Protein AF-A0A822ZBT3-F1 (afdb_monomer)

Structure (mmCIF, N/CA/C/O backbone):
data_AF-A0A822ZBT3-F1
#
_entry.id   AF-A0A822ZBT3-F1
#
loop_
_atom_site.group_PDB
_atom_site.id
_atom_site.type_symbol
_atom_site.label_atom_id
_atom_site.label_alt_id
_atom_site.label_comp_id
_atom_site.label_asym_id
_atom_site.label_entity_id
_atom_site.label_seq_id
_atom_site.pdbx_PDB_ins_code
_atom_site.Cartn_x
_atom_site.Cartn_y
_atom_site.Cartn_z
_atom_site.occupancy
_atom_site.B_iso_or_equiv
_atom_site.auth_seq_id
_atom_site.auth_comp_id
_atom_site.auth_asym_id
_atom_site.auth_atom_id
_atom_site.pdbx_PDB_model_num
ATOM 1 N N . MET A 1 1 ? -10.614 13.815 17.773 1.00 83.06 1 MET A N 1
ATOM 2 C CA . MET A 1 1 ? -10.999 13.057 18.985 1.00 83.06 1 MET A CA 1
ATOM 3 C C . MET A 1 1 ? -12.502 13.147 19.162 1.00 83.06 1 MET A C 1
ATOM 5 O O . MET A 1 1 ? -13.055 14.191 18.839 1.00 83.06 1 MET A O 1
ATOM 9 N N . LEU A 1 2 ? -13.140 12.077 19.638 1.00 90.19 2 LEU A N 1
ATOM 10 C CA . LEU A 1 2 ? -14.577 12.054 19.927 1.00 90.19 2 LEU A CA 1
ATOM 11 C C . LEU A 1 2 ? -14.836 12.472 21.377 1.00 90.19 2 LEU A C 1
ATOM 13 O O . LEU A 1 2 ? -14.053 12.132 22.264 1.00 90.19 2 LEU A O 1
ATOM 17 N N . THR A 1 3 ? -15.938 13.180 21.624 1.00 94.38 3 THR A N 1
ATOM 18 C CA . THR A 1 3 ? -16.430 13.416 22.990 1.00 94.38 3 THR A CA 1
ATOM 19 C C . THR A 1 3 ? -17.093 12.151 23.555 1.00 94.38 3 THR A C 1
ATOM 21 O O . THR A 1 3 ? -17.511 11.282 22.782 1.00 94.38 3 THR A O 1
ATOM 24 N N . PRO A 1 4 ? -17.266 12.035 24.887 1.00 92.12 4 PRO A N 1
ATOM 25 C CA . PRO A 1 4 ? -17.971 10.899 25.487 1.00 92.12 4 PRO A CA 1
ATOM 26 C C . PRO A 1 4 ? -19.395 10.698 24.9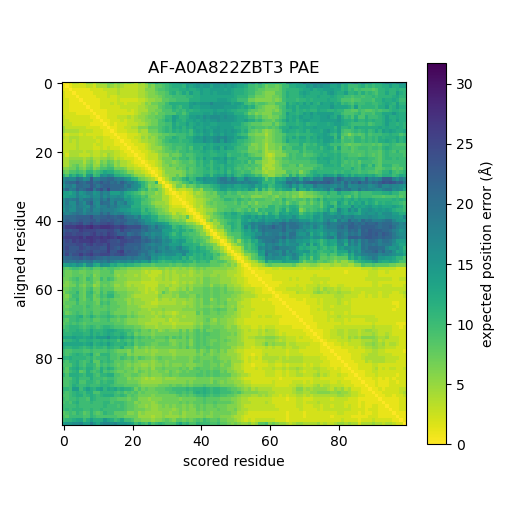43 1.00 92.12 4 PRO A C 1
ATOM 28 O O . PRO A 1 4 ? -19.836 9.569 24.740 1.00 92.12 4 PRO A O 1
ATOM 31 N N . GLU A 1 5 ? -20.108 11.786 24.644 1.00 94.44 5 GLU A N 1
ATOM 32 C CA . GLU A 1 5 ? -21.457 11.734 24.066 1.00 94.44 5 GLU A CA 1
ATOM 33 C C . GLU A 1 5 ? -21.452 11.248 22.615 1.00 94.44 5 GLU A C 1
ATOM 35 O O . GLU A 1 5 ? -22.326 10.476 22.222 1.00 94.44 5 GLU A O 1
ATOM 40 N N . GLN A 1 6 ? -20.465 11.667 21.818 1.00 94.06 6 GLN A N 1
ATOM 41 C CA . GLN A 1 6 ? -20.292 11.177 20.448 1.00 94.06 6 GLN A CA 1
ATOM 42 C C . GLN A 1 6 ? -19.928 9.692 20.431 1.00 94.06 6 GLN A C 1
ATOM 44 O O . GLN A 1 6 ? -20.470 8.948 19.620 1.00 94.06 6 GLN A O 1
ATOM 49 N N . LEU A 1 7 ? -19.058 9.258 21.349 1.00 91.31 7 LEU A N 1
ATOM 50 C CA . LEU A 1 7 ? -18.688 7.855 21.507 1.00 91.31 7 LEU A CA 1
ATOM 51 C C . LEU A 1 7 ? -19.912 6.997 21.841 1.00 91.31 7 LEU A C 1
ATOM 53 O O . LEU A 1 7 ? -20.136 5.977 21.199 1.00 91.31 7 LEU A O 1
ATOM 57 N N . LYS A 1 8 ? -20.732 7.440 22.803 1.00 91.88 8 LYS A N 1
ATOM 58 C CA . LYS A 1 8 ? -21.961 6.739 23.185 1.00 91.88 8 LYS A CA 1
ATOM 59 C C . LYS A 1 8 ? -22.924 6.609 22.004 1.00 91.88 8 LYS A C 1
ATOM 61 O O . LYS A 1 8 ? -23.364 5.506 21.707 1.00 91.88 8 LYS A O 1
ATOM 66 N N . LYS A 1 9 ? -23.183 7.716 21.297 1.00 94.88 9 LYS A N 1
ATOM 67 C CA . LYS A 1 9 ? -24.045 7.714 20.106 1.00 94.88 9 LYS A CA 1
ATOM 68 C C . LYS A 1 9 ? -23.535 6.765 19.024 1.00 94.88 9 LYS A C 1
ATOM 70 O O . LYS A 1 9 ? -24.347 6.119 18.381 1.00 94.88 9 LYS A O 1
ATOM 75 N N . LEU A 1 10 ? -22.218 6.685 18.823 1.00 94.12 10 LEU A N 1
ATOM 76 C CA . LEU A 1 10 ? -21.609 5.796 17.833 1.00 94.12 10 LEU A CA 1
ATOM 77 C C . LEU A 1 10 ? -21.809 4.319 18.200 1.00 94.12 10 LEU A C 1
ATOM 79 O O . LEU A 1 10 ? -22.188 3.529 17.343 1.00 94.12 10 LEU A O 1
ATOM 83 N N . SER A 1 11 ? -21.591 3.959 19.468 1.00 91.69 11 SER A N 1
ATOM 84 C CA . SER A 1 11 ? -21.740 2.582 19.959 1.00 91.69 11 SER A CA 1
ATOM 85 C C . SER A 1 11 ? -23.189 2.083 19.980 1.00 91.69 11 SER A C 1
ATOM 87 O O . SER A 1 11 ? -23.410 0.880 20.045 1.00 91.69 11 SER A O 1
ATOM 89 N N . GLU A 1 12 ? -24.170 2.987 19.958 1.00 94.56 12 GLU A N 1
ATOM 90 C CA . GLU A 1 12 ? -25.603 2.659 19.924 1.00 94.56 12 GLU A CA 1
ATOM 91 C C . GLU A 1 12 ? -26.140 2.436 18.497 1.00 94.56 12 GLU A C 1
ATOM 93 O O . GLU A 1 12 ? -27.284 2.013 18.333 1.00 94.56 12 GLU A O 1
ATOM 98 N N . ILE A 1 13 ? -25.345 2.711 17.455 1.00 96.81 13 ILE A N 1
ATOM 99 C CA . ILE A 1 13 ? -25.744 2.452 16.067 1.00 96.81 13 ILE A CA 1
ATOM 100 C C . ILE A 1 13 ? -25.777 0.937 15.843 1.00 96.81 13 ILE A C 1
ATOM 102 O O . ILE A 1 13 ? -24.765 0.267 16.005 1.00 96.81 13 ILE A O 1
ATOM 106 N N . GLU A 1 14 ? -26.914 0.404 15.393 1.00 96.00 14 GLU A N 1
ATOM 107 C CA . GLU A 1 14 ? -27.133 -1.041 15.200 1.00 96.00 14 GLU A CA 1
ATOM 108 C C . GLU A 1 14 ? -26.073 -1.718 14.310 1.00 96.00 14 GLU A C 1
ATOM 110 O O . GLU A 1 14 ? -25.694 -2.863 14.542 1.00 96.00 14 GLU A O 1
ATOM 115 N N . SER A 1 15 ? -25.538 -1.005 13.313 1.00 96.06 15 SER A N 1
ATOM 116 C CA . SER A 1 15 ? -24.485 -1.512 12.425 1.00 96.06 15 SER A CA 1
A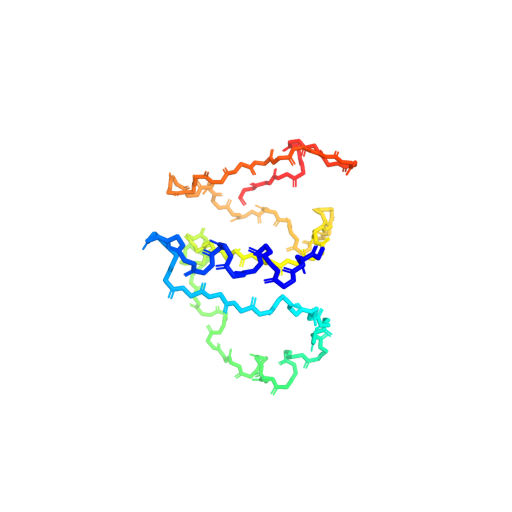TOM 117 C C . SER A 1 15 ? -23.075 -1.502 13.037 1.00 96.06 15 SER A C 1
ATOM 119 O O . SER A 1 15 ? -22.132 -1.968 12.396 1.00 96.06 15 SER A O 1
ATOM 121 N N . VAL A 1 16 ? -22.888 -0.931 14.230 1.00 95.25 16 VAL A N 1
ATOM 122 C CA . VAL A 1 16 ? -21.590 -0.846 14.912 1.00 95.25 16 VAL A CA 1
ATOM 123 C C . VAL A 1 16 ? -21.429 -2.044 15.841 1.00 95.25 16 VAL A C 1
ATOM 125 O O . VAL A 1 16 ? -22.053 -2.138 16.891 1.00 95.25 16 VAL A O 1
ATOM 128 N N . VAL A 1 17 ? -20.543 -2.964 15.458 1.00 94.81 17 VAL A N 1
ATOM 129 C CA . VAL A 1 17 ? -20.275 -4.190 16.228 1.00 94.81 17 VAL A CA 1
ATOM 130 C C . VAL A 1 17 ? -19.361 -3.922 17.429 1.00 94.81 17 VAL A C 1
ATOM 132 O O . VAL A 1 17 ? -19.536 -4.521 18.488 1.00 94.81 17 VAL A O 1
ATOM 135 N N . PHE A 1 18 ? -18.364 -3.045 17.278 1.00 91.25 18 PHE A N 1
ATOM 136 C CA . PHE A 1 18 ? -17.406 -2.733 18.339 1.00 91.25 18 PHE A CA 1
ATOM 137 C C . PHE A 1 18 ? -16.738 -1.372 18.122 1.00 91.25 18 PHE A C 1
ATOM 139 O O . PHE A 1 18 ? -16.529 -0.946 16.985 1.00 91.25 18 PHE A O 1
ATOM 146 N N . VAL A 1 19 ? -16.352 -0.719 19.221 1.00 90.88 19 VAL A N 1
ATOM 147 C CA . VAL A 1 19 ? -15.591 0.535 19.219 1.00 90.88 19 VAL A CA 1
ATOM 148 C C . VAL A 1 19 ? -14.392 0.387 20.149 1.00 90.88 19 VAL A C 1
ATOM 150 O O . VAL A 1 19 ? -14.529 -0.080 21.277 1.00 90.88 19 VAL A O 1
ATOM 153 N N . PHE A 1 20 ? -13.217 0.810 19.690 1.00 91.25 20 PHE A N 1
ATOM 154 C CA . PHE A 1 20 ? -11.990 0.838 20.479 1.00 91.25 20 PHE A CA 1
ATOM 155 C C . PHE A 1 20 ? -11.267 2.165 20.309 1.00 91.25 20 PHE A C 1
ATOM 157 O O . PHE A 1 20 ? -11.421 2.866 19.309 1.00 91.25 20 PHE A O 1
ATOM 164 N N . GLU A 1 21 ? -10.471 2.507 21.314 1.00 89.75 21 GLU A N 1
ATOM 165 C CA . GLU A 1 21 ? -9.659 3.711 21.283 1.00 89.75 21 GLU A CA 1
ATOM 166 C C . GLU A 1 21 ? -8.575 3.611 20.203 1.00 89.75 21 GLU A C 1
ATOM 168 O O . GLU A 1 21 ? -7.854 2.613 20.109 1.00 89.75 21 GLU A O 1
ATOM 173 N N . SER A 1 22 ? -8.448 4.671 19.403 1.00 90.12 22 SER A N 1
ATOM 174 C CA . SER A 1 22 ? -7.366 4.804 18.431 1.00 90.12 22 SER A CA 1
ATOM 175 C C . SER A 1 22 ? -6.027 4.913 19.154 1.00 90.12 22 SER A C 1
ATOM 177 O O . SER A 1 22 ? -5.861 5.760 20.029 1.00 90.12 22 SER A O 1
ATOM 179 N N . ARG A 1 23 ? -5.048 4.102 18.752 1.00 90.25 23 ARG A N 1
ATOM 180 C CA . ARG A 1 23 ? -3.694 4.110 19.320 1.00 90.25 23 ARG A CA 1
ATOM 181 C C . ARG A 1 23 ? -2.684 4.561 18.279 1.00 90.25 23 ARG A C 1
ATOM 183 O O . ARG A 1 23 ? -2.764 4.154 17.123 1.00 90.25 23 ARG A O 1
ATOM 190 N N . THR A 1 24 ? -1.713 5.360 18.706 1.00 87.44 24 THR A N 1
ATOM 191 C CA . THR A 1 24 ? -0.536 5.664 17.889 1.00 87.44 24 THR A CA 1
ATOM 192 C C . THR A 1 24 ? 0.455 4.516 18.018 1.00 87.44 24 THR A C 1
ATOM 194 O O . THR A 1 24 ? 0.845 4.155 19.127 1.00 87.44 24 THR A O 1
ATOM 197 N N . TYR A 1 25 ? 0.865 3.950 16.888 1.00 84.06 25 TYR A N 1
ATOM 198 C CA . TYR A 1 25 ? 1.922 2.946 16.833 1.00 84.06 25 TYR A CA 1
ATOM 199 C C . TYR A 1 25 ? 3.237 3.614 16.437 1.00 84.06 25 TYR A C 1
ATOM 201 O O . TYR A 1 25 ? 3.262 4.507 15.591 1.00 84.06 25 TYR A O 1
ATOM 209 N N . HIS A 1 26 ? 4.330 3.185 17.062 1.00 83.69 26 HIS A N 1
ATOM 210 C CA . HIS A 1 26 ? 5.678 3.618 16.705 1.00 83.69 26 HIS A CA 1
ATOM 211 C C . HIS A 1 26 ? 6.318 2.598 15.767 1.00 83.69 26 HIS A C 1
ATOM 213 O O . HIS A 1 26 ? 6.056 1.403 15.890 1.00 83.69 26 HIS A O 1
ATOM 219 N N . LEU A 1 27 ? 7.169 3.067 14.852 1.00 82.44 27 LEU A N 1
ATOM 220 C CA . LEU A 1 27 ? 7.914 2.200 13.943 1.00 82.44 27 LEU A CA 1
ATOM 221 C C . LEU A 1 27 ? 8.792 1.230 14.749 1.00 82.44 27 LEU A C 1
ATOM 223 O O . LEU A 1 27 ? 9.581 1.659 15.590 1.00 82.44 27 LEU A O 1
ATOM 227 N N . GLN A 1 28 ? 8.642 -0.074 14.503 1.00 76.62 28 GLN A N 1
ATOM 228 C CA . GLN A 1 28 ? 9.314 -1.125 15.283 1.00 76.62 28 GLN A CA 1
ATOM 229 C C . GLN A 1 28 ? 10.460 -1.819 14.533 1.00 76.62 28 GLN A C 1
ATOM 231 O O . GLN A 1 28 ? 11.095 -2.716 15.080 1.00 76.62 28 GLN A O 1
ATOM 236 N N . THR A 1 29 ? 10.732 -1.457 13.279 1.00 69.75 29 THR A N 1
ATOM 237 C CA . THR A 1 29 ? 11.681 -2.200 12.443 1.00 69.75 29 THR A CA 1
ATOM 238 C C . THR A 1 29 ? 13.128 -1.796 12.726 1.00 69.75 29 THR A C 1
ATOM 240 O O . THR A 1 29 ? 13.599 -0.772 12.233 1.00 69.75 29 THR A O 1
ATOM 243 N N . THR A 1 30 ? 13.863 -2.637 13.456 1.00 64.50 30 THR A N 1
ATOM 244 C CA . THR A 1 30 ? 15.334 -2.617 13.522 1.00 64.50 30 THR A CA 1
ATOM 245 C C . THR A 1 30 ? 15.887 -4.038 13.343 1.00 64.50 30 THR A C 1
ATOM 247 O O . THR A 1 30 ? 15.369 -4.983 13.926 1.00 64.50 30 THR A O 1
ATOM 250 N N . HIS A 1 31 ? 16.909 -4.200 12.487 1.00 65.25 31 HIS A N 1
ATOM 251 C CA . HIS A 1 31 ? 17.736 -5.419 12.331 1.00 65.25 31 HIS A CA 1
ATOM 252 C C . HIS A 1 31 ? 16.995 -6.778 12.233 1.00 65.25 31 HIS A C 1
ATOM 254 O O . HIS A 1 31 ? 17.497 -7.818 12.656 1.00 65.25 31 HIS A O 1
ATOM 260 N N . PHE A 1 32 ? 15.800 -6.799 11.636 1.00 73.12 32 PHE A N 1
ATOM 261 C CA . PHE A 1 32 ? 14.941 -7.990 11.605 1.00 73.12 32 PHE A CA 1
ATOM 262 C C . PHE A 1 32 ? 15.533 -9.170 10.818 1.00 73.12 32 PHE A C 1
ATOM 264 O O . PHE A 1 32 ? 15.371 -10.320 11.219 1.00 73.12 32 PHE A O 1
ATOM 271 N N . TRP A 1 33 ? 16.236 -8.899 9.714 1.00 75.38 33 TRP A N 1
ATOM 272 C CA . TRP A 1 33 ? 16.779 -9.944 8.838 1.00 75.38 33 TRP A CA 1
ATOM 273 C C . TRP A 1 33 ? 17.858 -10.793 9.520 1.00 75.38 33 TRP A C 1
ATOM 275 O O . TRP A 1 33 ? 17.814 -12.019 9.423 1.00 75.38 33 TRP A O 1
ATOM 285 N N . GLU A 1 34 ? 18.769 -10.146 10.256 1.00 74.19 34 GLU A N 1
ATOM 286 C CA . GLU A 1 34 ? 19.801 -10.813 11.062 1.00 74.19 34 GLU A CA 1
ATOM 287 C C . GLU A 1 34 ? 19.165 -11.589 12.221 1.00 74.19 34 GLU A C 1
ATOM 289 O O . GLU A 1 34 ?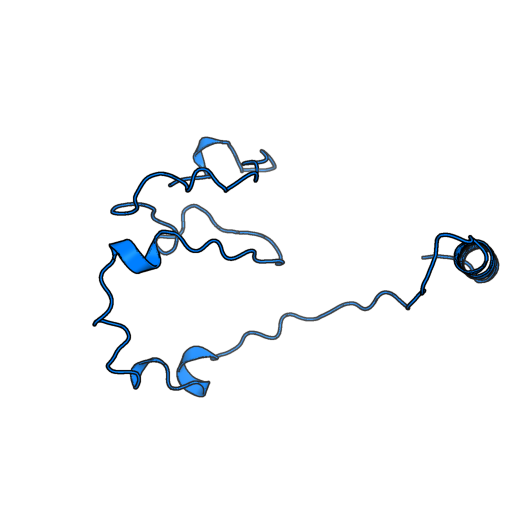 19.506 -12.749 12.440 1.00 74.19 34 GLU A O 1
A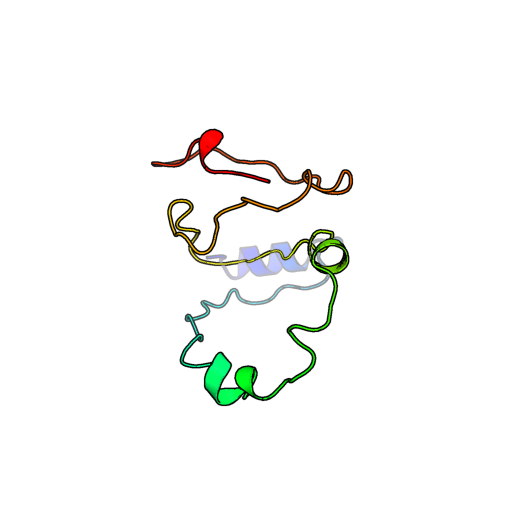TOM 294 N N . PHE A 1 35 ? 18.189 -10.987 12.917 1.00 78.19 35 PHE A N 1
ATOM 295 C CA . PHE A 1 35 ? 17.461 -11.644 14.008 1.00 78.19 35 PHE A CA 1
ATOM 296 C C . PHE A 1 35 ? 16.748 -12.924 13.551 1.00 78.19 35 PHE A C 1
ATOM 298 O O . PHE A 1 35 ? 16.780 -13.937 14.246 1.00 78.19 35 PHE A O 1
ATOM 305 N N . LEU A 1 36 ? 16.122 -12.891 12.373 1.00 80.50 36 LEU A N 1
ATOM 306 C CA . LEU A 1 36 ? 15.456 -14.055 11.794 1.00 80.50 36 LEU A CA 1
ATOM 307 C C . LEU A 1 36 ? 16.416 -15.062 11.145 1.00 80.50 36 LEU A C 1
ATOM 309 O O . LEU A 1 36 ? 15.974 -16.143 10.756 1.00 80.50 36 LEU A O 1
ATOM 313 N N . GLY A 1 37 ? 17.699 -14.723 10.985 1.00 78.50 37 GLY A N 1
ATOM 314 C CA . GLY A 1 37 ? 18.680 -15.583 10.326 1.00 78.50 37 GLY A CA 1
ATOM 315 C C . GLY A 1 37 ? 18.299 -15.932 8.887 1.00 78.50 37 GLY A C 1
ATOM 316 O O . GLY A 1 37 ? 18.590 -17.039 8.437 1.00 78.50 37 GLY A O 1
ATOM 317 N N . VAL A 1 38 ? 17.631 -15.027 8.161 1.00 75.31 38 VAL A N 1
ATOM 318 C CA . VAL A 1 38 ? 17.098 -15.313 6.813 1.00 75.31 38 VAL A CA 1
ATOM 319 C C . VAL A 1 38 ? 18.197 -15.735 5.833 1.00 75.31 38 VAL A C 1
ATOM 321 O O . VAL A 1 38 ? 17.964 -16.605 4.995 1.00 75.31 38 VAL A O 1
ATOM 324 N N . ASP A 1 39 ? 19.419 -15.231 6.011 1.00 69.00 39 ASP A N 1
ATOM 325 C CA . ASP A 1 39 ? 20.595 -15.606 5.214 1.00 69.00 39 ASP A CA 1
ATOM 326 C C . ASP A 1 39 ? 20.995 -17.088 5.358 1.00 69.00 39 ASP A C 1
ATOM 328 O O . ASP A 1 39 ? 21.696 -17.632 4.504 1.00 69.00 39 ASP A O 1
ATOM 332 N N . SER A 1 40 ? 20.529 -17.774 6.408 1.00 69.50 40 SER A N 1
ATOM 333 C CA . SER A 1 40 ? 20.765 -19.210 6.623 1.00 69.50 40 SER A CA 1
ATOM 334 C C . SER A 1 40 ? 19.763 -20.115 5.888 1.00 69.50 40 SER A C 1
ATOM 336 O O . SER A 1 40 ? 19.935 -21.335 5.840 1.00 69.50 40 SER A O 1
ATOM 338 N N . ILE A 1 41 ? 18.722 -19.544 5.268 1.00 71.38 41 ILE A N 1
ATOM 339 C CA . ILE A 1 41 ? 17.695 -20.301 4.543 1.00 71.38 41 ILE A CA 1
ATOM 340 C C . ILE A 1 41 ? 18.197 -20.618 3.126 1.00 71.38 41 ILE A C 1
ATOM 342 O O . ILE A 1 41 ? 17.966 -19.881 2.168 1.00 71.38 41 ILE A O 1
ATOM 346 N N . HIS A 1 42 ? 18.840 -21.777 2.963 1.00 64.00 42 HIS A N 1
ATOM 347 C CA . HIS A 1 42 ? 19.418 -22.236 1.687 1.00 64.00 42 HIS A CA 1
ATOM 348 C C . HIS A 1 42 ? 18.424 -22.329 0.506 1.00 64.00 42 HIS A C 1
ATOM 350 O O . HIS A 1 42 ? 18.835 -22.342 -0.655 1.00 64.00 42 HIS A O 1
ATOM 356 N N . GLN A 1 43 ? 17.118 -22.377 0.783 1.00 64.00 43 GLN A N 1
ATOM 357 C CA . GLN A 1 43 ? 16.049 -22.522 -0.214 1.00 64.00 43 GLN A CA 1
ATOM 358 C C . GLN A 1 43 ? 15.643 -21.194 -0.880 1.00 64.00 43 GLN A C 1
ATOM 360 O O . GLN A 1 43 ? 14.956 -21.208 -1.900 1.00 64.00 43 GLN A O 1
ATOM 365 N N . TYR A 1 44 ? 16.084 -20.036 -0.370 1.00 60.00 44 TYR A N 1
ATOM 366 C CA . TYR A 1 44 ? 15.645 -18.729 -0.885 1.00 60.00 44 TYR A CA 1
ATOM 367 C C . TYR A 1 44 ? 16.014 -18.503 -2.365 1.00 60.00 44 TYR A C 1
ATOM 369 O O . TYR A 1 44 ? 15.264 -17.870 -3.117 1.00 60.00 44 TYR A O 1
ATOM 377 N N . ASN A 1 45 ? 17.129 -19.096 -2.802 1.00 58.00 45 ASN A N 1
ATOM 378 C CA . ASN A 1 45 ? 17.640 -19.030 -4.175 1.00 58.00 45 ASN A CA 1
ATOM 379 C C . ASN A 1 45 ? 17.149 -20.177 -5.079 1.00 58.00 45 ASN A C 1
ATOM 381 O O . ASN A 1 45 ? 17.524 -20.221 -6.246 1.00 58.00 45 ASN A O 1
ATOM 385 N N . GLN A 1 46 ? 16.342 -21.110 -4.561 1.00 61.00 46 GLN A N 1
ATOM 386 C CA . GLN A 1 46 ? 15.936 -22.324 -5.288 1.00 61.00 46 GLN A CA 1
ATOM 387 C C . GLN A 1 46 ? 14.563 -22.210 -5.963 1.00 61.00 46 GLN A C 1
ATOM 389 O O . GLN A 1 46 ? 14.220 -23.046 -6.797 1.00 61.00 46 GLN A O 1
ATOM 394 N N . PHE A 1 47 ? 13.778 -21.180 -5.637 1.00 59.91 47 PHE A N 1
ATOM 395 C CA . PHE A 1 47 ? 12.478 -20.960 -6.267 1.00 59.91 47 PHE A CA 1
ATOM 396 C C . PHE A 1 47 ? 12.627 -20.220 -7.605 1.00 59.91 47 PHE A C 1
ATOM 398 O O . PHE A 1 47 ? 13.274 -19.166 -7.630 1.00 59.91 47 PHE A O 1
ATOM 405 N N . PRO A 1 48 ? 11.999 -20.711 -8.694 1.00 61.06 48 PRO A N 1
ATOM 406 C CA . PRO A 1 48 ? 11.939 -19.999 -9.966 1.00 61.06 48 PRO A CA 1
ATOM 407 C C . PRO A 1 48 ? 11.384 -18.584 -9.771 1.00 61.06 48 PRO A C 1
ATOM 409 O O . PRO A 1 48 ? 10.414 -18.395 -9.034 1.00 61.06 48 PRO A O 1
ATOM 412 N N . LEU A 1 49 ? 11.976 -17.595 -10.450 1.00 60.50 49 LEU A N 1
ATOM 413 C CA . LEU A 1 49 ? 11.522 -16.195 -10.411 1.00 60.50 49 LEU A CA 1
ATOM 414 C C . LEU A 1 49 ? 10.031 -16.063 -10.759 1.00 60.50 49 LEU A C 1
ATOM 416 O O . LEU A 1 49 ? 9.327 -15.264 -10.146 1.00 60.50 49 LEU A O 1
ATOM 420 N N . ASP A 1 50 ? 9.543 -16.916 -11.658 1.00 60.38 50 ASP A N 1
ATOM 421 C CA . ASP A 1 50 ? 8.150 -16.949 -12.104 1.00 60.38 50 ASP A CA 1
ATOM 422 C C . ASP A 1 50 ? 7.155 -17.287 -10.982 1.00 60.38 50 ASP A C 1
ATOM 424 O O . ASP A 1 50 ? 6.007 -16.860 -11.034 1.00 60.38 50 ASP A O 1
ATOM 428 N N . MET A 1 51 ? 7.574 -18.013 -9.935 1.00 60.94 51 MET A N 1
ATOM 429 C CA . MET A 1 51 ? 6.708 -18.291 -8.778 1.00 60.94 51 MET A CA 1
ATOM 430 C C . MET A 1 51 ? 6.646 -17.117 -7.791 1.00 60.94 51 MET A C 1
ATOM 432 O O . MET A 1 51 ? 5.727 -17.052 -6.979 1.00 60.94 51 MET A O 1
ATOM 436 N N . LYS A 1 52 ? 7.612 -16.188 -7.836 1.00 64.25 52 LYS A N 1
ATOM 437 C CA . LYS A 1 52 ? 7.692 -15.042 -6.913 1.00 64.25 52 LYS A CA 1
ATOM 438 C C . LYS A 1 52 ? 6.933 -13.808 -7.416 1.00 64.25 52 LYS A C 1
ATOM 440 O O . LYS A 1 52 ? 6.666 -12.913 -6.622 1.00 64.25 52 LYS A O 1
ATOM 445 N N . SER A 1 53 ? 6.588 -13.746 -8.703 1.00 70.00 53 SER A N 1
ATOM 446 C CA . SER A 1 53 ? 6.048 -12.545 -9.359 1.00 70.00 53 SER A CA 1
ATOM 447 C C . SER A 1 53 ? 4.521 -12.400 -9.316 1.00 70.00 53 SER A C 1
ATOM 449 O O . SER A 1 53 ? 4.013 -11.348 -9.689 1.00 70.00 53 SER A O 1
ATOM 451 N N . ASP A 1 54 ? 3.778 -13.406 -8.839 1.00 79.50 54 ASP A N 1
ATOM 452 C CA . ASP A 1 54 ? 2.309 -13.332 -8.733 1.00 79.50 54 ASP A CA 1
ATOM 453 C C . ASP A 1 54 ? 1.817 -12.925 -7.330 1.00 79.50 54 ASP A C 1
ATOM 455 O O . ASP A 1 54 ? 0.619 -12.787 -7.108 1.00 79.50 54 ASP A O 1
ATOM 459 N N . ILE A 1 55 ? 2.700 -12.715 -6.348 1.00 86.31 55 ILE A N 1
ATOM 460 C CA . ILE A 1 55 ? 2.301 -12.351 -4.976 1.00 86.31 55 ILE A CA 1
ATOM 461 C C . ILE A 1 55 ? 2.255 -10.828 -4.819 1.00 86.31 55 ILE A C 1
ATOM 463 O O . ILE A 1 55 ? 3.203 -10.131 -5.164 1.00 86.31 55 ILE A O 1
ATOM 467 N N . ILE A 1 56 ? 1.167 -10.319 -4.233 1.00 90.12 56 ILE A N 1
ATOM 468 C CA . ILE A 1 56 ? 0.967 -8.891 -3.957 1.00 90.12 56 ILE A CA 1
ATOM 469 C C . ILE A 1 56 ? 0.993 -8.688 -2.444 1.00 90.12 56 ILE A C 1
ATOM 471 O O . ILE A 1 56 ? 0.154 -9.238 -1.730 1.00 90.12 56 ILE A O 1
ATOM 475 N N . ILE A 1 57 ? 1.956 -7.907 -1.957 1.00 92.19 57 ILE A N 1
ATOM 476 C CA . ILE A 1 57 ? 2.127 -7.602 -0.532 1.00 92.19 57 ILE A CA 1
ATOM 477 C C . ILE A 1 57 ? 1.698 -6.153 -0.298 1.00 92.19 57 ILE A C 1
ATOM 479 O O . ILE A 1 57 ? 2.335 -5.227 -0.792 1.00 92.19 57 ILE A O 1
ATOM 483 N N . GLY A 1 58 ? 0.612 -5.958 0.452 1.00 93.50 58 GLY A N 1
ATOM 484 C CA . GLY A 1 58 ? 0.185 -4.633 0.900 1.00 93.50 58 GLY A CA 1
ATOM 485 C C . GLY A 1 58 ? 0.998 -4.181 2.111 1.00 93.50 58 GLY A C 1
ATOM 486 O O . GLY A 1 58 ? 1.109 -4.921 3.087 1.00 93.50 58 GLY A O 1
ATOM 487 N N . VAL A 1 59 ? 1.546 -2.968 2.054 1.00 93.50 59 VAL A N 1
ATOM 488 C CA . VAL A 1 59 ? 2.343 -2.370 3.132 1.00 93.50 59 VAL A CA 1
ATOM 489 C C . VAL A 1 59 ? 1.636 -1.108 3.620 1.00 93.50 59 VAL A C 1
ATOM 491 O O . VAL A 1 59 ? 1.377 -0.200 2.834 1.00 93.50 59 VAL A O 1
ATOM 494 N N . ILE A 1 60 ? 1.306 -1.063 4.912 1.00 91.44 60 ILE A N 1
ATOM 495 C CA . ILE A 1 60 ? 0.723 0.111 5.573 1.00 91.44 60 ILE A CA 1
ATOM 496 C C . ILE A 1 60 ? 1.851 0.7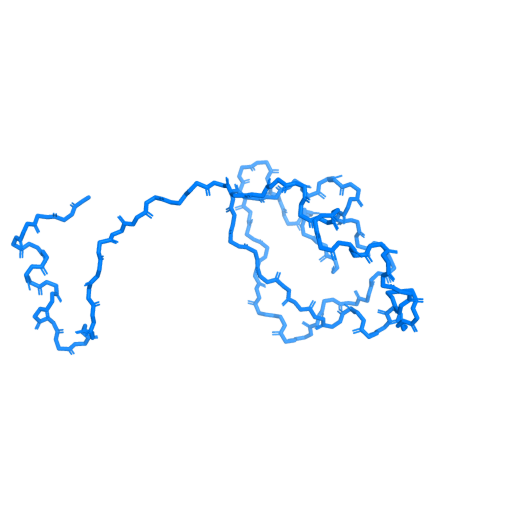98 6.345 1.00 91.44 60 ILE A C 1
ATOM 498 O O . ILE A 1 60 ? 2.254 0.316 7.401 1.00 91.44 60 ILE A O 1
ATOM 502 N N . ASP A 1 61 ? 2.372 1.892 5.796 1.00 89.81 61 ASP A N 1
ATOM 503 C CA . ASP A 1 61 ? 3.541 2.610 6.320 1.00 89.81 61 ASP A CA 1
ATOM 504 C C . ASP A 1 61 ? 3.409 4.124 6.048 1.00 89.81 61 ASP A C 1
ATOM 506 O O . ASP A 1 61 ? 2.378 4.618 5.593 1.00 89.81 61 ASP A O 1
ATOM 510 N N . SER A 1 62 ? 4.476 4.859 6.326 1.00 89.94 62 SER A N 1
ATOM 511 C CA . SER A 1 62 ? 4.710 6.278 6.075 1.00 89.94 62 SER A CA 1
ATOM 512 C C . SER A 1 62 ? 4.892 6.659 4.600 1.00 89.94 62 SER A C 1
ATOM 514 O O . SER A 1 62 ? 4.944 7.847 4.288 1.00 89.94 62 SER A O 1
ATOM 516 N N . GLY A 1 63 ? 4.977 5.684 3.691 1.00 92.00 63 GLY A N 1
ATOM 517 C CA . GLY A 1 63 ? 5.094 5.911 2.252 1.00 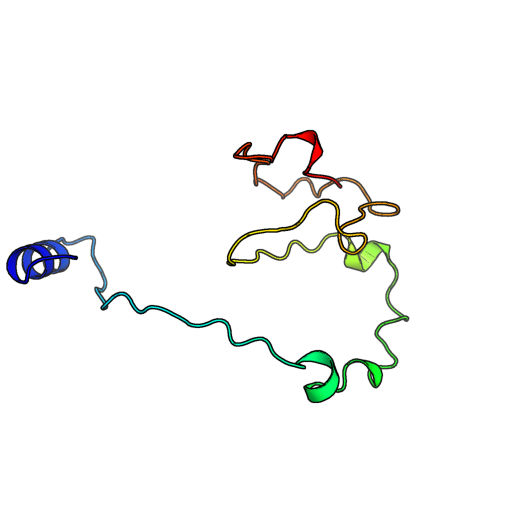92.00 63 GLY A CA 1
ATOM 518 C C . GLY A 1 63 ? 6.142 5.017 1.598 1.00 92.00 63 GLY A C 1
ATOM 519 O O . GLY A 1 63 ? 6.527 3.980 2.135 1.00 92.00 63 GLY A O 1
ATOM 520 N N . ILE A 1 64 ? 6.595 5.419 0.411 1.00 94.19 64 ILE A N 1
ATOM 521 C CA . ILE A 1 64 ? 7.603 4.701 -0.371 1.00 94.19 64 ILE A CA 1
ATOM 522 C C . ILE A 1 64 ? 8.511 5.688 -1.105 1.00 94.1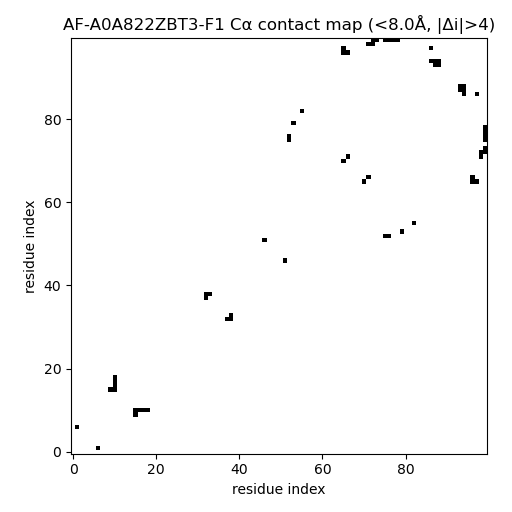9 64 ILE A C 1
ATOM 524 O O . ILE A 1 64 ? 8.085 6.781 -1.466 1.00 94.19 64 ILE A O 1
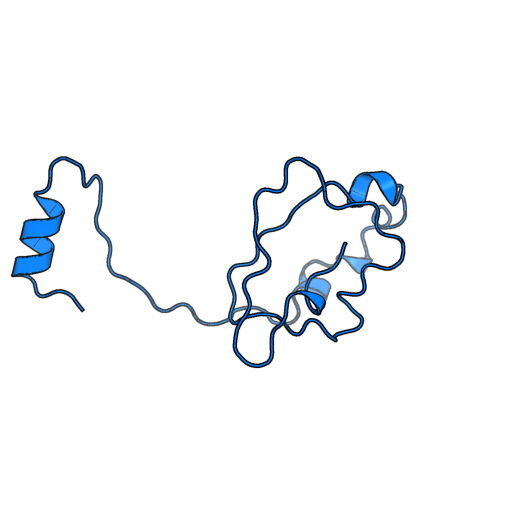ATOM 528 N N . TRP A 1 65 ? 9.755 5.274 -1.348 1.00 95.00 65 TRP A N 1
ATOM 529 C CA . TRP A 1 65 ? 10.740 6.010 -2.142 1.00 95.00 65 TRP A CA 1
ATOM 530 C C . TRP A 1 65 ? 10.944 5.296 -3.496 1.00 95.00 65 TRP A C 1
ATOM 532 O O . TRP A 1 65 ? 11.806 4.413 -3.592 1.00 95.00 65 TRP A O 1
ATOM 542 N N . PRO A 1 66 ? 10.103 5.570 -4.517 1.00 95.00 66 PRO A N 1
ATOM 543 C CA . PRO A 1 66 ? 10.004 4.753 -5.735 1.00 95.00 66 PRO A CA 1
ATOM 544 C C . PRO A 1 66 ? 11.290 4.716 -6.578 1.00 95.00 66 PRO A C 1
ATOM 546 O O . PRO A 1 66 ? 11.502 3.781 -7.346 1.00 95.00 66 PRO A O 1
ATOM 549 N N . GLU A 1 67 ? 12.177 5.699 -6.436 1.00 94.06 67 GLU A N 1
ATOM 550 C CA . GLU A 1 67 ? 13.469 5.762 -7.123 1.00 94.06 67 GLU A CA 1
ATOM 551 C C . GLU A 1 67 ? 14.539 4.829 -6.534 1.00 94.06 67 GLU A C 1
ATOM 553 O O . GLU A 1 67 ? 15.600 4.638 -7.140 1.00 94.06 67 GLU A O 1
ATOM 558 N N . SER A 1 68 ? 14.295 4.248 -5.354 1.00 95.75 68 SER A N 1
ATOM 559 C CA . SER A 1 68 ? 15.233 3.307 -4.747 1.00 95.75 68 SER A CA 1
ATOM 560 C C . SER A 1 68 ? 15.446 2.093 -5.654 1.00 95.75 68 SER A C 1
ATOM 562 O O . SER A 1 68 ? 14.504 1.501 -6.182 1.00 95.75 68 SER A O 1
ATOM 564 N N . LYS A 1 69 ? 16.706 1.657 -5.793 1.00 93.88 69 LYS A N 1
ATOM 565 C CA . LYS A 1 69 ? 17.065 0.485 -6.613 1.00 93.88 69 LYS A CA 1
ATOM 566 C C . LYS A 1 69 ? 16.355 -0.796 -6.163 1.00 93.88 69 LYS A C 1
ATOM 568 O O . LYS A 1 69 ? 16.166 -1.681 -6.993 1.00 93.88 69 LYS A O 1
ATOM 573 N N . SER A 1 70 ? 15.953 -0.878 -4.893 1.00 91.88 70 SER A N 1
ATOM 574 C CA . SER A 1 70 ? 15.208 -2.012 -4.335 1.00 91.88 70 SER A CA 1
ATOM 575 C C . SER A 1 70 ? 13.822 -2.199 -4.962 1.00 91.88 70 SER A C 1
ATOM 577 O O . SER A 1 70 ? 13.313 -3.312 -4.949 1.00 91.88 70 SER A O 1
ATOM 579 N N . PHE A 1 71 ? 13.230 -1.147 -5.539 1.00 93.38 71 PHE A N 1
ATOM 580 C CA . PHE A 1 71 ? 11.904 -1.184 -6.173 1.00 93.38 71 PHE A CA 1
ATOM 581 C C . PHE A 1 71 ? 11.981 -1.198 -7.705 1.00 93.38 71 PHE A C 1
ATOM 583 O O . PHE A 1 71 ? 11.049 -0.797 -8.400 1.00 93.38 71 PHE A O 1
ATOM 590 N N . ASN A 1 72 ? 13.109 -1.635 -8.269 1.00 90.88 72 ASN A N 1
ATOM 591 C CA . ASN A 1 72 ? 13.280 -1.705 -9.713 1.00 90.88 72 ASN A CA 1
ATOM 592 C C . ASN A 1 72 ? 12.537 -2.917 -10.303 1.00 90.88 72 ASN A C 1
ATOM 594 O O . ASN A 1 72 ? 12.968 -4.050 -10.120 1.00 90.88 72 ASN A O 1
ATOM 598 N N . GLY A 1 73 ? 11.483 -2.678 -11.086 1.00 87.81 73 GLY A N 1
ATOM 599 C CA . GLY A 1 73 ? 10.696 -3.742 -11.725 1.00 87.81 73 GLY A CA 1
ATOM 600 C C . GLY A 1 73 ? 11.346 -4.448 -12.930 1.00 87.81 73 GLY A C 1
ATOM 601 O O . GLY A 1 73 ? 10.650 -5.124 -13.688 1.00 87.81 73 GLY A O 1
ATOM 602 N N . ARG A 1 74 ? 12.654 -4.288 -13.193 1.00 87.69 74 ARG A N 1
ATOM 603 C CA . ARG A 1 74 ? 13.318 -4.990 -14.310 1.00 87.69 74 ARG A CA 1
ATOM 604 C C . ARG A 1 74 ? 13.345 -6.496 -14.062 1.00 87.69 74 ARG A C 1
ATOM 606 O O . ARG A 1 74 ? 13.819 -6.953 -13.031 1.00 87.69 74 ARG A O 1
ATOM 613 N N . GLY A 1 75 ? 12.899 -7.256 -15.060 1.00 84.38 75 GLY A N 1
ATOM 614 C CA . GLY A 1 75 ? 12.811 -8.716 -14.984 1.00 84.38 75 GLY A CA 1
ATOM 615 C C . GLY A 1 75 ? 11.512 -9.231 -14.359 1.00 84.38 75 GLY A C 1
ATOM 616 O O . GLY A 1 75 ? 11.303 -10.440 -14.363 1.00 84.38 75 GLY A O 1
ATOM 617 N N . LEU A 1 76 ? 10.630 -8.345 -13.876 1.00 85.00 76 LEU A N 1
ATOM 618 C CA . LEU A 1 76 ? 9.279 -8.721 -13.464 1.00 85.00 76 LEU A CA 1
ATOM 619 C C . LEU A 1 76 ? 8.354 -8.860 -14.680 1.00 85.00 76 LEU A C 1
ATOM 621 O O . LEU A 1 76 ? 8.513 -8.178 -15.699 1.00 85.00 76 LEU A O 1
ATOM 625 N N . GLY A 1 77 ? 7.387 -9.771 -14.557 1.00 84.81 77 GLY A N 1
ATOM 626 C CA . GLY A 1 77 ? 6.306 -9.952 -15.521 1.00 84.81 77 GLY A CA 1
ATOM 627 C C . GLY A 1 77 ? 5.323 -8.770 -15.536 1.00 84.81 77 GLY A C 1
ATOM 628 O O . GLY A 1 77 ? 5.574 -7.727 -14.937 1.00 84.81 77 GLY A O 1
ATOM 629 N N . PRO A 1 78 ? 4.197 -8.879 -16.256 1.00 89.19 78 PRO A N 1
ATOM 630 C CA . PRO A 1 78 ? 3.135 -7.883 -16.162 1.00 89.19 78 PRO A CA 1
ATOM 631 C C . PRO A 1 78 ? 2.460 -7.915 -14.782 1.00 89.19 78 PRO A C 1
ATOM 633 O O . PRO A 1 78 ? 2.351 -8.983 -14.182 1.00 89.19 78 PRO A O 1
ATOM 636 N N . VAL A 1 79 ? 1.917 -6.769 -14.354 1.00 90.56 79 VAL A N 1
ATOM 637 C CA . VAL A 1 79 ? 1.052 -6.666 -13.169 1.00 90.56 79 VAL A CA 1
ATOM 638 C C . VAL A 1 79 ? -0.044 -7.745 -13.236 1.00 90.56 79 VAL A C 1
ATOM 640 O O . VAL A 1 79 ? -0.728 -7.848 -14.267 1.00 90.56 79 VAL A O 1
ATOM 643 N N . PRO A 1 80 ? -0.251 -8.550 -12.176 1.00 90.81 80 PRO A N 1
ATOM 644 C CA . PRO A 1 80 ? -1.283 -9.579 -12.165 1.00 90.81 80 PRO A CA 1
ATOM 645 C C . PRO A 1 80 ? -2.677 -9.003 -12.436 1.00 90.81 80 PRO A C 1
ATOM 647 O O . PRO A 1 80 ? -3.087 -8.028 -11.814 1.00 90.81 80 PRO A O 1
ATOM 650 N N . LYS A 1 81 ? -3.471 -9.660 -13.294 1.00 92.19 81 LYS A N 1
ATOM 651 C CA . LYS A 1 81 ? -4.833 -9.205 -13.664 1.00 92.19 81 LYS A CA 1
ATOM 652 C C . LYS A 1 81 ? -5.796 -9.061 -12.478 1.00 92.19 81 LYS A C 1
ATOM 654 O O . LYS A 1 81 ? -6.814 -8.392 -12.596 1.00 92.19 81 LYS A O 1
ATOM 659 N N . ARG A 1 82 ? -5.501 -9.737 -11.365 1.00 93.31 82 ARG A N 1
ATOM 660 C CA . ARG A 1 82 ? -6.276 -9.672 -10.119 1.00 93.31 82 ARG A CA 1
ATOM 661 C C . ARG A 1 82 ? -5.988 -8.424 -9.285 1.00 93.31 82 ARG A C 1
ATOM 663 O O . ARG A 1 82 ? -6.713 -8.172 -8.329 1.00 93.31 82 ARG A O 1
ATOM 670 N N . PHE A 1 83 ? -4.925 -7.683 -9.597 1.00 94.12 83 PHE A N 1
ATOM 671 C CA . PHE A 1 83 ? -4.631 -6.427 -8.928 1.00 94.12 83 PHE A CA 1
ATOM 672 C C . PHE A 1 83 ? -5.677 -5.385 -9.328 1.00 94.12 83 PHE A C 1
ATOM 674 O O . PHE A 1 83 ? -5.834 -5.076 -10.506 1.00 94.12 83 PHE A O 1
ATOM 681 N N . MET A 1 84 ? -6.393 -4.860 -8.337 1.00 95.25 84 MET A N 1
ATOM 682 C CA . MET A 1 84 ? -7.404 -3.810 -8.515 1.00 95.25 84 MET A CA 1
ATOM 683 C C . MET A 1 84 ? -6.970 -2.482 -7.881 1.00 95.25 84 MET A C 1
ATOM 685 O O . MET A 1 84 ? -7.796 -1.595 -7.691 1.00 95.25 84 MET A O 1
ATOM 689 N N . GLY A 1 85 ? -5.698 -2.364 -7.485 1.00 94.69 85 GLY A N 1
ATOM 690 C CA . GLY A 1 85 ? -5.164 -1.133 -6.916 1.00 94.69 85 GLY A CA 1
ATOM 691 C C . GLY A 1 85 ? -4.900 -0.075 -7.985 1.00 94.69 85 GLY A C 1
ATOM 692 O O . GLY A 1 85 ? -4.789 -0.374 -9.174 1.00 94.69 85 GLY A O 1
ATOM 693 N N . GLU A 1 86 ? -4.765 1.168 -7.538 1.00 95.25 86 GLU A N 1
ATOM 694 C CA . GLU A 1 86 ? -4.514 2.326 -8.390 1.00 95.25 86 GLU A CA 1
ATOM 695 C C . GLU A 1 86 ? -3.191 2.997 -8.011 1.00 95.25 86 GLU A C 1
ATOM 697 O O . GLU A 1 86 ? -2.826 3.073 -6.836 1.00 95.25 86 GLU A O 1
ATOM 702 N N . CYS A 1 87 ? -2.480 3.511 -9.016 1.00 96.06 87 CYS A N 1
ATOM 703 C CA . CYS A 1 87 ? -1.352 4.406 -8.801 1.00 96.06 87 CYS A CA 1
ATOM 704 C C . CYS A 1 87 ? -1.868 5.832 -8.580 1.00 96.06 87 CYS A C 1
ATOM 706 O O . CYS A 1 87 ? -2.101 6.571 -9.535 1.00 96.06 87 CYS A O 1
ATOM 708 N N . VAL A 1 88 ? -2.075 6.211 -7.322 1.00 96.50 88 VAL A N 1
ATOM 709 C CA . VAL A 1 88 ? -2.609 7.534 -6.978 1.00 96.50 88 VAL A CA 1
ATOM 710 C C . VAL A 1 88 ? -1.491 8.577 -7.024 1.00 96.50 88 VAL A C 1
ATOM 712 O O . VAL A 1 88 ? -0.452 8.417 -6.387 1.00 96.50 88 VAL A O 1
ATOM 715 N N . THR A 1 89 ? -1.695 9.656 -7.780 1.00 96.94 89 THR A N 1
ATOM 716 C CA . THR A 1 89 ? -0.745 10.777 -7.858 1.00 96.94 89 THR A CA 1
ATOM 717 C C . THR A 1 89 ? -0.776 11.635 -6.596 1.00 96.94 89 THR A C 1
ATOM 719 O O . THR A 1 89 ? -1.828 11.793 -5.978 1.00 96.94 89 THR A O 1
ATOM 722 N N . GLY A 1 90 ? 0.345 12.265 -6.261 1.00 94.69 90 GLY A N 1
ATOM 723 C CA . GLY A 1 90 ? 0.469 13.112 -5.080 1.00 94.69 90 GLY A CA 1
ATOM 724 C C . GLY A 1 90 ? 1.679 14.034 -5.151 1.00 94.69 90 GLY A C 1
ATOM 725 O O . GLY A 1 90 ? 2.228 14.288 -6.225 1.00 94.69 90 GLY A O 1
ATOM 726 N N . ASP A 1 91 ? 2.093 14.539 -3.994 1.00 94.31 91 ASP A N 1
ATOM 727 C CA . ASP A 1 91 ? 3.265 15.402 -3.906 1.00 94.31 91 ASP A CA 1
ATOM 728 C C . ASP A 1 91 ? 4.526 14.638 -4.326 1.00 94.31 91 ASP A C 1
ATOM 730 O O . ASP A 1 91 ? 4.793 13.543 -3.834 1.00 94.31 91 ASP A O 1
ATOM 734 N N . HIS A 1 92 ? 5.253 15.185 -5.301 1.00 93.38 92 HIS A N 1
ATOM 735 C CA . HIS A 1 92 ? 6.405 14.540 -5.939 1.00 93.38 92 HIS A CA 1
ATOM 736 C C . HIS A 1 92 ? 6.170 13.090 -6.428 1.00 93.38 92 HIS A C 1
ATOM 738 O O . HIS A 1 92 ? 7.126 12.343 -6.636 1.00 93.38 92 HIS A O 1
ATOM 744 N N . PHE A 1 93 ? 4.912 12.700 -6.672 1.00 96.31 93 PHE A N 1
ATOM 745 C CA . PHE A 1 93 ? 4.539 11.344 -7.069 1.00 96.31 93 PHE A CA 1
ATOM 746 C C . PHE A 1 93 ? 3.575 11.357 -8.261 1.00 96.31 93 PHE A C 1
ATOM 748 O O . PHE A 1 93 ? 2.457 11.868 -8.198 1.00 96.31 93 PHE A O 1
ATOM 755 N N . THR A 1 94 ? 4.006 10.765 -9.368 1.00 96.62 94 THR A N 1
ATOM 756 C CA . THR A 1 94 ? 3.289 10.707 -10.648 1.00 96.62 94 THR A CA 1
ATOM 757 C C . THR A 1 94 ? 2.978 9.264 -11.040 1.00 96.62 94 THR A C 1
ATOM 759 O O . THR A 1 94 ? 3.534 8.322 -10.481 1.00 96.62 94 THR A O 1
ATOM 762 N N . LEU A 1 95 ? 2.156 9.069 -12.076 1.00 96.25 95 LEU A N 1
ATOM 763 C CA . LEU A 1 95 ? 1.870 7.731 -12.615 1.00 96.25 95 LEU A CA 1
ATOM 764 C C . LEU A 1 95 ? 3.131 6.971 -13.061 1.00 96.25 95 LEU A C 1
ATOM 766 O O . LEU A 1 95 ? 3.135 5.745 -13.063 1.00 96.25 95 LEU A O 1
ATOM 770 N N . ALA A 1 96 ? 4.209 7.682 -13.412 1.00 94.69 96 ALA A N 1
ATOM 771 C CA . ALA A 1 96 ? 5.479 7.072 -13.803 1.00 94.69 96 ALA A CA 1
ATOM 772 C C . ALA A 1 96 ? 6.254 6.462 -12.619 1.00 94.69 96 ALA A C 1
ATOM 774 O O . ALA A 1 96 ? 7.224 5.737 -12.835 1.00 94.69 96 ALA A O 1
ATOM 775 N N . ASN A 1 97 ? 5.855 6.760 -11.379 1.00 96.00 97 ASN A N 1
ATOM 776 C CA . ASN A 1 97 ? 6.491 6.228 -10.178 1.00 96.00 97 ASN A CA 1
ATOM 777 C C . ASN A 1 97 ? 6.005 4.814 -9.821 1.00 96.00 97 ASN A C 1
ATOM 779 O O . ASN A 1 97 ? 6.717 4.105 -9.112 1.00 96.00 97 ASN A O 1
ATOM 783 N N . CYS A 1 98 ? 4.849 4.374 -10.331 1.00 95.62 98 CYS A N 1
ATOM 784 C CA . CYS A 1 98 ? 4.425 2.976 -10.236 1.00 95.62 98 CYS A CA 1
ATOM 785 C C . CYS A 1 98 ? 4.953 2.172 -11.426 1.00 95.62 98 CYS A C 1
ATOM 787 O O . CYS A 1 98 ? 4.984 2.658 -12.557 1.00 95.62 98 CYS A O 1
ATOM 789 N N . ASN A 1 99 ? 5.370 0.931 -11.176 1.00 93.56 99 ASN A N 1
ATOM 790 C CA . ASN A 1 99 ? 5.953 0.065 -12.196 1.00 93.56 99 ASN A CA 1
ATOM 791 C C . ASN A 1 99 ? 5.284 -1.325 -12.237 1.00 93.56 99 ASN A C 1
ATOM 793 O O . ASN A 1 99 ? 4.086 -1.429 -11.984 1.00 93.56 99 ASN A O 1
ATOM 797 N N . ARG A 1 100 ? 6.020 -2.326 -12.730 1.00 88.56 100 ARG A N 1
ATOM 798 C CA . ARG A 1 100 ? 5.536 -3.671 -13.072 1.00 88.56 100 ARG A CA 1
ATOM 799 C C . ARG A 1 100 ? 5.151 -4.478 -11.841 1.00 88.56 100 ARG A C 1
ATOM 801 O O . ARG A 1 100 ? 5.927 -4.434 -10.865 1.00 88.56 100 ARG A O 1
#

Radius of gyration: 20.6 Å; Cα contacts (8 Å, |Δi|>4): 33; chains: 1; bounding box: 48×38×42 Å

Sequence (100 aa):
MLTPEQLKKLSEIESVVFVFESRTYHLQTTHFWEFLGVDSIHQYNQFPLDMKSDIIIGVIDSGIWPESKSFNGRGLGPVPKRFMGECVTGDHFTLANCNR

Secondary structure (DSSP, 8-state):
---HHHHHHHHTSTT--------PPPP--SSHHHHTTGGG-TTTTTS-HHHHTT------SS---TTSGGG--TT--PPPTT-------BTTB-GGG---

InterPro domains:
  IPR036852 Peptidase S8/S53 domain superfamily [G3DSA:3.40.50.200] (54-100)
  IPR036852 Peptidase S8/S53 domain superfamily [SSF52743] (1-77)
  IPR045051 Subtilisin-like protease [PTHR10795] (1-100)

pLDDT: mean 85.69, std 11.6, range [58.0, 96.94]

Foldseek 3Di:
DDDPVRVVV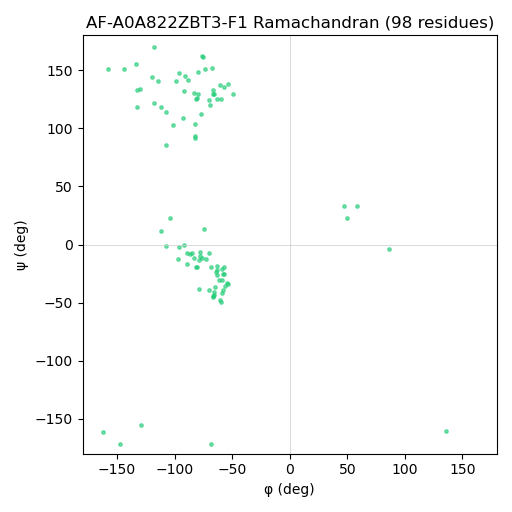QCPPPPDPDDDDDDDDDDDDDPVCVVVVVVPPPCPVVDDPVVVQQDDDDDDDPDDDLPDPVNDCPPHDDHDPPDPDDLDADDVGDPVSDDD

Organism: Nelumbo nucifera (NCBI:txid4432)

Solvent-accessible surface area (backbone atoms only — not comparable to full-atom values): 7206 Å² total; per-residue (Å²): 136,78,52,75,69,56,49,51,58,51,64,68,37,88,89,45,89,79,88,77,85,89,75,90,81,75,94,79,89,66,74,58,58,71,76,68,42,56,91,72,50,80,62,74,82,69,62,59,69,80,76,62,63,76,69,85,82,89,81,93,72,100,74,83,68,61,86,42,78,90,64,58,45,79,93,54,64,73,64,55,89,82,65,83,79,78,74,78,65,55,88,100,37,52,67,84,59,56,80,80

Mean predicted aligned error: 8.5 Å